Protein AF-A0A0F9LE80-F1 (afdb_monomer_lite)

Organism: NCBI:txid412755

Foldseek 3Di:
DWKWWWFWWDAPPDIDTDTHTPVQQDAQGWDWDQQPNDTDTRIGGHDTHDMDDPVVCVVPVVVVNPPPPDPPD

Secondary structure (DSSP, 8-state):
--EEEEEEEEETTEEEEEEEETTT--TT-EEEEEETTEEEEEEEEEEEEEEEEHHHHHHHHGGGGGTTS----

Sequence (73 aa):
MGFHRQCKLIKGDATTVSWLPEEFAEVDKIVNLKDNGVWVDGWKVDFVGTRLPTEYVINRSQDYNNTRKASDI

Structure (mmCIF, N/CA/C/O backbone):
data_AF-A0A0F9LE80-F1
#
_entry.id   AF-A0A0F9LE80-F1
#
loop_
_atom_site.group_PDB
_atom_site.id
_atom_site.type_symbol
_atom_site.label_atom_id
_atom_site.label_alt_id
_atom_site.label_comp_id
_atom_site.label_asym_id
_atom_site.label_entity_id
_atom_site.label_seq_id
_atom_site.pdbx_PDB_ins_code
_atom_site.Cartn_x
_atom_site.Cartn_y
_atom_site.Cartn_z
_atom_site.occupancy
_atom_site.B_iso_or_equiv
_atom_site.auth_seq_id
_atom_site.auth_comp_id
_atom_site.auth_asym_id
_atom_site.auth_atom_id
_atom_site.pdbx_PDB_model_num
ATOM 1 N N . MET A 1 1 ? 19.797 4.890 -7.241 1.00 59.03 1 MET A N 1
ATOM 2 C CA . MET A 1 1 ? 18.366 5.121 -7.533 1.00 59.03 1 MET A CA 1
ATOM 3 C C . MET A 1 1 ? 17.531 4.110 -6.766 1.00 59.03 1 MET A C 1
ATOM 5 O O . MET A 1 1 ? 17.838 2.929 -6.849 1.00 59.03 1 MET A O 1
ATOM 9 N N . GLY A 1 2 ? 16.522 4.558 -6.015 1.00 81.62 2 GLY A N 1
ATOM 10 C CA . GLY A 1 2 ? 15.537 3.661 -5.400 1.00 81.62 2 GLY A CA 1
ATOM 11 C C . GLY A 1 2 ? 14.384 3.348 -6.357 1.00 81.62 2 GLY A C 1
ATOM 12 O O . GLY A 1 2 ? 14.118 4.113 -7.289 1.00 81.62 2 GLY A O 1
ATOM 13 N N . PHE A 1 3 ? 13.695 2.237 -6.108 1.00 87.88 3 PHE A N 1
ATOM 14 C CA . PHE A 1 3 ? 12.460 1.868 -6.794 1.00 87.88 3 PHE A CA 1
ATOM 15 C C . PHE A 1 3 ? 11.329 1.762 -5.781 1.00 87.88 3 PHE A C 1
ATOM 17 O O . PHE A 1 3 ? 11.529 1.324 -4.648 1.00 87.88 3 PHE A O 1
ATOM 24 N N . HIS A 1 4 ? 10.137 2.141 -6.217 1.00 89.69 4 HIS A N 1
ATOM 25 C CA . HIS A 1 4 ? 8.909 1.972 -5.463 1.00 89.69 4 HIS A CA 1
ATOM 26 C C . HIS A 1 4 ? 7.960 1.078 -6.252 1.00 89.69 4 HIS A C 1
ATOM 28 O O . HIS A 1 4 ? 7.962 1.078 -7.486 1.00 89.69 4 HIS A O 1
ATOM 34 N N . ARG A 1 5 ? 7.133 0.318 -5.542 1.00 89.62 5 ARG A N 1
ATOM 35 C CA . ARG A 1 5 ? 6.092 -0.513 -6.131 1.00 89.62 5 ARG A CA 1
ATOM 36 C C . ARG A 1 5 ? 4.725 -0.080 -5.643 1.00 89.62 5 ARG A C 1
ATOM 38 O O . ARG A 1 5 ? 4.538 0.216 -4.463 1.00 89.62 5 ARG A O 1
ATOM 45 N N . GLN A 1 6 ? 3.768 -0.068 -6.558 1.00 89.38 6 GLN A N 1
ATOM 46 C CA . GLN A 1 6 ? 2.378 0.202 -6.236 1.00 89.38 6 GLN A CA 1
ATOM 47 C C . GLN A 1 6 ? 1.814 -1.003 -5.498 1.00 89.38 6 GLN A C 1
ATOM 49 O O . GLN A 1 6 ? 1.639 -2.068 -6.086 1.00 89.38 6 GLN A O 1
ATOM 54 N N . CYS A 1 7 ? 1.546 -0.835 -4.214 1.00 90.50 7 CYS A N 1
ATOM 55 C CA . CYS A 1 7 ? 1.023 -1.886 -3.365 1.00 90.50 7 CYS A CA 1
ATOM 56 C C . CYS A 1 7 ? -0.427 -1.578 -3.015 1.00 90.50 7 CYS A C 1
ATOM 58 O O . CYS A 1 7 ? -0.769 -0.448 -2.660 1.00 90.50 7 CYS A O 1
ATOM 60 N N . LYS A 1 8 ? -1.281 -2.592 -3.111 1.00 89.81 8 LYS A N 1
ATOM 61 C CA . LYS A 1 8 ? -2.619 -2.563 -2.542 1.00 89.81 8 LYS A CA 1
ATOM 62 C C . LYS A 1 8 ? -2.513 -3.045 -1.106 1.00 89.81 8 LYS A C 1
ATOM 64 O O . LYS A 1 8 ? -1.969 -4.115 -0.838 1.00 89.81 8 LYS A O 1
ATOM 69 N N . LEU A 1 9 ? -3.012 -2.227 -0.203 1.00 89.12 9 LEU A N 1
ATOM 70 C CA . LEU A 1 9 ? -2.954 -2.425 1.228 1.00 89.12 9 LEU A CA 1
ATOM 71 C C . LEU A 1 9 ? -4.368 -2.609 1.755 1.00 89.12 9 LEU A C 1
ATOM 73 O O . LEU A 1 9 ? -5.273 -1.872 1.364 1.00 89.12 9 LEU A O 1
ATOM 77 N N . ILE A 1 10 ? -4.541 -3.565 2.656 1.00 90.00 10 ILE A N 1
ATOM 78 C CA . ILE A 1 10 ? -5.811 -3.869 3.307 1.00 90.00 10 ILE A CA 1
ATOM 79 C C . ILE A 1 10 ? -5.651 -3.799 4.824 1.00 90.00 10 ILE A C 1
ATOM 81 O O . ILE A 1 10 ? -4.635 -4.220 5.377 1.00 90.00 10 ILE A O 1
ATOM 85 N N . LYS A 1 11 ? -6.653 -3.258 5.509 1.00 87.06 11 LYS A N 1
ATOM 86 C CA . LYS A 1 11 ? -6.745 -3.226 6.970 1.00 87.06 11 LYS A CA 1
ATOM 87 C C . LYS A 1 11 ? -8.208 -3.417 7.364 1.00 87.06 11 LYS A C 1
ATOM 89 O O . LYS A 1 11 ? -8.995 -2.475 7.318 1.00 87.06 11 LYS A O 1
ATOM 94 N N . GLY A 1 12 ? -8.576 -4.642 7.739 1.00 87.12 12 GLY A N 1
ATOM 95 C CA . GLY A 1 12 ? -9.983 -4.999 7.942 1.00 87.12 12 GLY A CA 1
ATOM 96 C C . GLY A 1 12 ? -10.773 -4.831 6.642 1.00 87.12 12 GLY A C 1
ATOM 97 O O . GLY A 1 12 ? -10.404 -5.421 5.632 1.00 87.12 12 GLY A O 1
ATOM 98 N N . ASP A 1 13 ? -11.814 -3.997 6.667 1.00 85.94 13 ASP A N 1
ATOM 99 C CA . ASP A 1 13 ? -12.642 -3.662 5.494 1.00 85.94 13 ASP A CA 1
ATOM 100 C C . ASP A 1 13 ? -12.049 -2.517 4.639 1.00 85.94 13 ASP A C 1
ATOM 102 O O . ASP A 1 13 ? -12.427 -2.299 3.490 1.00 85.94 13 ASP A O 1
ATOM 106 N N . ALA A 1 14 ? -11.064 -1.783 5.170 1.00 84.88 14 ALA A N 1
ATOM 107 C CA . ALA A 1 14 ? -10.439 -0.676 4.458 1.00 84.88 14 ALA A CA 1
ATOM 108 C C . ALA A 1 14 ? -9.390 -1.177 3.458 1.00 84.88 14 ALA A C 1
ATOM 110 O O . ALA A 1 14 ? -8.505 -1.961 3.797 1.00 84.88 14 ALA A O 1
ATOM 111 N N . THR A 1 15 ? -9.433 -0.641 2.239 1.00 86.19 15 THR A N 1
ATOM 112 C CA . THR A 1 15 ? -8.417 -0.863 1.205 1.00 86.19 15 THR A CA 1
ATOM 113 C C . THR A 1 15 ? -7.836 0.475 0.761 1.00 86.19 15 THR A C 1
ATOM 115 O O . THR A 1 15 ? -8.566 1.448 0.581 1.00 86.19 15 THR A O 1
ATOM 118 N N . THR A 1 16 ? -6.525 0.541 0.557 1.00 84.62 16 THR A N 1
ATOM 119 C CA . THR A 1 16 ? -5.852 1.702 -0.033 1.00 84.62 16 THR A CA 1
ATOM 120 C C . THR A 1 16 ? -4.763 1.246 -0.992 1.00 84.62 16 THR A C 1
ATOM 122 O O . THR A 1 16 ? -4.330 0.096 -0.968 1.00 84.62 16 THR A O 1
ATOM 125 N N . VAL A 1 17 ? -4.316 2.144 -1.857 1.00 86.44 17 VAL A N 1
ATOM 126 C CA . VAL A 1 17 ? -3.186 1.896 -2.747 1.00 86.44 17 VAL A CA 1
ATOM 127 C C . VAL A 1 17 ? -2.089 2.883 -2.395 1.00 86.44 17 VAL A C 1
ATOM 129 O O . VAL A 1 17 ? -2.335 4.077 -2.246 1.00 86.44 17 VAL A O 1
ATOM 132 N N . SER A 1 18 ? -0.870 2.392 -2.213 1.00 84.75 18 SER A N 1
ATOM 133 C CA . SER A 1 18 ? 0.272 3.224 -1.844 1.00 84.75 18 SER A CA 1
ATOM 134 C C . SER A 1 18 ? 1.543 2.719 -2.494 1.00 84.75 18 SER A C 1
ATOM 136 O O . SER A 1 18 ? 1.731 1.522 -2.705 1.00 84.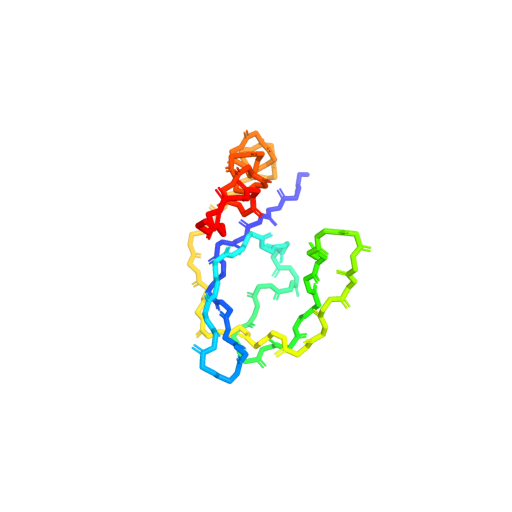75 18 SER A O 1
ATOM 138 N N . TRP A 1 19 ? 2.420 3.654 -2.836 1.00 87.00 19 TRP A N 1
ATOM 139 C CA . TRP A 1 19 ? 3.724 3.328 -3.380 1.00 87.00 19 TRP A CA 1
ATOM 140 C C . TRP A 1 19 ? 4.692 3.089 -2.236 1.00 87.00 19 TRP A C 1
ATOM 142 O O . TRP A 1 19 ? 5.055 4.016 -1.517 1.00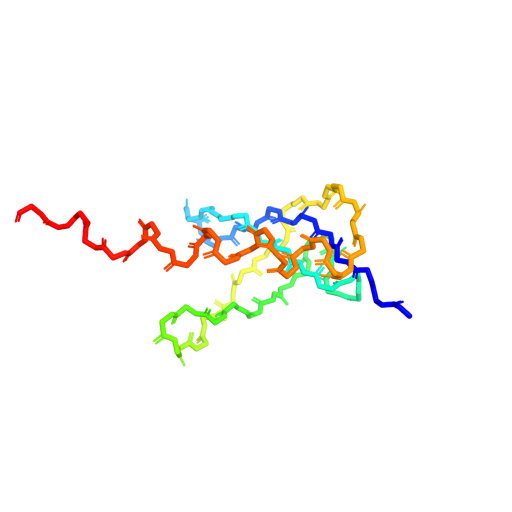 87.00 19 TRP A O 1
ATOM 152 N N . LEU A 1 20 ? 5.098 1.838 -2.073 1.00 87.00 20 LEU A N 1
ATOM 153 C CA . LEU A 1 20 ? 6.056 1.443 -1.055 1.00 87.00 20 LEU A CA 1
ATOM 154 C C . LEU A 1 20 ? 7.429 1.258 -1.691 1.00 87.00 20 LEU A C 1
ATOM 156 O O . LEU A 1 20 ? 7.503 0.807 -2.838 1.00 87.00 20 LEU A O 1
ATOM 160 N N . PRO A 1 21 ? 8.520 1.572 -0.980 1.00 88.31 21 PRO A N 1
ATOM 161 C CA . PRO A 1 21 ? 9.847 1.163 -1.409 1.00 88.31 21 PRO A CA 1
ATOM 162 C C . PRO A 1 21 ? 9.880 -0.353 -1.623 1.00 88.31 21 PRO A C 1
ATOM 164 O O . PRO A 1 21 ? 9.188 -1.101 -0.932 1.00 88.31 21 PRO A O 1
ATOM 167 N N . GLU A 1 22 ? 10.679 -0.811 -2.584 1.00 87.25 22 GLU A N 1
ATOM 168 C CA . GLU A 1 22 ? 10.735 -2.229 -2.963 1.00 87.25 22 GLU A CA 1
ATOM 169 C C . GLU A 1 22 ? 11.009 -3.176 -1.778 1.00 87.25 22 GLU A C 1
ATOM 171 O O . GLU A 1 22 ? 10.470 -4.275 -1.748 1.00 87.25 22 GLU A O 1
ATOM 176 N N . GLU A 1 23 ? 11.752 -2.729 -0.763 1.00 87.44 23 GLU A N 1
ATOM 177 C CA . GLU A 1 23 ? 12.033 -3.492 0.464 1.00 87.44 23 GLU A CA 1
ATOM 178 C C . GLU A 1 23 ? 10.793 -3.745 1.354 1.00 87.44 23 GLU A C 1
ATOM 180 O O . GLU A 1 23 ? 10.765 -4.689 2.148 1.00 87.44 23 GLU A O 1
ATOM 185 N N . PHE A 1 24 ? 9.750 -2.919 1.230 1.00 84.75 24 PHE A N 1
ATOM 186 C CA . PHE A 1 24 ? 8.483 -3.046 1.964 1.00 84.75 24 PHE A CA 1
ATOM 187 C C . PHE A 1 24 ? 7.345 -3.587 1.090 1.00 84.75 24 PHE A C 1
ATOM 189 O O . PHE A 1 24 ? 6.294 -3.950 1.612 1.00 84.75 24 PHE A O 1
ATOM 196 N N . ALA A 1 25 ? 7.547 -3.649 -0.226 1.00 88.00 25 ALA A N 1
ATOM 197 C CA . ALA A 1 25 ? 6.573 -4.110 -1.205 1.00 88.00 25 ALA A CA 1
ATOM 198 C C . ALA A 1 25 ? 6.545 -5.643 -1.311 1.00 88.00 25 ALA A C 1
ATOM 200 O O . ALA A 1 25 ? 6.848 -6.215 -2.360 1.00 88.00 25 ALA A O 1
ATOM 201 N N . GLU A 1 26 ? 6.184 -6.302 -0.215 1.00 90.75 26 GLU A N 1
ATOM 202 C CA . GLU A 1 26 ? 6.108 -7.758 -0.107 1.00 90.75 26 GLU A CA 1
ATOM 203 C C . GLU A 1 26 ? 4.702 -8.168 0.322 1.00 90.75 26 GLU A C 1
ATOM 205 O O . GLU A 1 26 ? 4.151 -7.590 1.252 1.00 90.75 26 GLU A O 1
ATOM 210 N N . VAL A 1 27 ? 4.103 -9.135 -0.375 1.00 92.06 27 VAL A N 1
ATOM 211 C CA . VAL A 1 27 ? 2.742 -9.611 -0.078 1.00 92.06 27 VAL A CA 1
ATOM 212 C C . VAL A 1 27 ? 2.684 -10.206 1.332 1.00 92.06 27 VAL A C 1
ATOM 214 O O . VAL A 1 27 ? 3.633 -10.834 1.784 1.00 92.06 27 VAL A O 1
ATOM 217 N N . ASP A 1 28 ? 1.563 -9.990 2.017 1.00 91.06 28 ASP A N 1
ATOM 218 C CA . ASP A 1 28 ? 1.293 -10.348 3.416 1.00 91.06 28 ASP A CA 1
ATOM 219 C C . ASP A 1 28 ? 2.129 -9.581 4.459 1.00 91.06 28 ASP A C 1
ATOM 221 O O . ASP A 1 28 ? 1.873 -9.673 5.660 1.00 91.06 28 ASP A O 1
ATOM 225 N N . LYS A 1 29 ? 3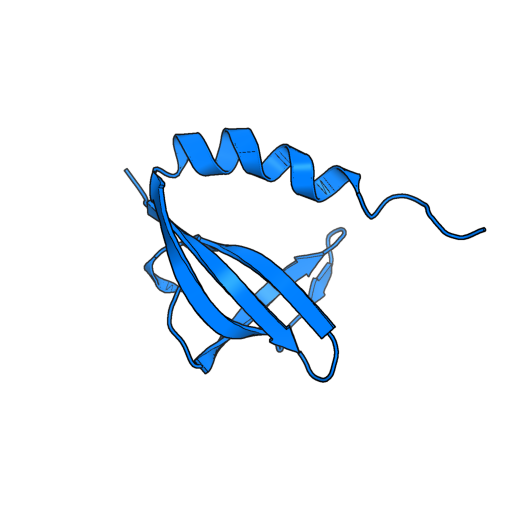.059 -8.720 4.024 1.00 91.50 29 LYS A N 1
ATOM 226 C CA . LYS A 1 29 ? 3.815 -7.846 4.922 1.00 91.50 29 LYS A CA 1
ATOM 227 C C . LYS A 1 29 ? 2.909 -6.792 5.544 1.00 91.50 29 LYS A C 1
ATOM 229 O O . LYS A 1 29 ? 2.087 -6.176 4.865 1.00 91.50 29 LYS A O 1
ATOM 234 N N . ILE A 1 30 ? 3.093 -6.554 6.838 1.00 91.00 30 ILE A N 1
ATOM 235 C CA . ILE A 1 30 ? 2.417 -5.472 7.553 1.00 91.00 30 ILE A CA 1
ATOM 236 C C . ILE A 1 30 ? 3.308 -4.236 7.509 1.00 91.00 30 ILE A C 1
ATOM 238 O O . ILE A 1 30 ? 4.475 -4.280 7.897 1.00 91.00 30 ILE A O 1
ATOM 242 N N . VAL A 1 31 ? 2.746 -3.133 7.031 1.00 88.06 31 VAL A N 1
ATOM 243 C CA . VAL A 1 31 ? 3.406 -1.838 6.924 1.00 88.06 31 VAL A CA 1
ATOM 244 C C . VAL A 1 31 ? 2.617 -0.769 7.669 1.00 88.06 31 VAL A C 1
ATOM 246 O O . VAL A 1 31 ? 1.417 -0.891 7.930 1.00 88.06 31 VAL A O 1
ATOM 249 N N . ASN A 1 32 ? 3.312 0.310 8.000 1.00 86.50 32 ASN A N 1
ATOM 250 C CA . ASN A 1 32 ? 2.732 1.483 8.628 1.00 86.50 32 ASN A CA 1
ATOM 251 C C . ASN A 1 32 ? 2.642 2.578 7.571 1.00 86.50 32 ASN A C 1
ATOM 253 O O . ASN A 1 32 ? 3.628 2.876 6.897 1.00 86.50 32 ASN A O 1
ATOM 257 N N . LEU A 1 33 ? 1.470 3.189 7.434 1.00 82.56 33 LEU A N 1
ATOM 258 C CA . LEU A 1 33 ? 1.276 4.334 6.551 1.00 82.56 33 LEU A CA 1
ATOM 259 C C . LEU A 1 33 ? 1.119 5.592 7.384 1.00 82.56 33 LEU A C 1
ATOM 261 O O . LEU A 1 33 ? 0.437 5.586 8.405 1.00 82.56 33 LEU A O 1
ATOM 265 N N . LYS A 1 34 ? 1.734 6.683 6.937 1.00 77.25 34 LYS A N 1
ATOM 266 C CA . LYS A 1 34 ? 1.550 7.990 7.559 1.00 77.25 34 LYS A CA 1
ATOM 267 C C . LYS A 1 34 ? 0.370 8.694 6.894 1.00 77.25 34 LYS A C 1
ATOM 269 O O . LYS A 1 34 ? 0.478 9.111 5.746 1.00 77.25 34 LYS A O 1
ATOM 274 N N . ASP A 1 35 ? -0.731 8.832 7.621 1.00 74.00 35 ASP A N 1
ATOM 275 C CA . ASP A 1 35 ? -1.941 9.543 7.199 1.00 74.00 35 ASP A CA 1
ATOM 276 C C . ASP A 1 35 ? -2.086 10.808 8.060 1.00 74.00 35 ASP A C 1
ATOM 278 O O . ASP A 1 35 ? -2.029 10.739 9.285 1.00 74.00 35 ASP A O 1
ATOM 282 N N . ASN A 1 36 ? -2.176 11.989 7.437 1.00 72.19 36 ASN A N 1
ATOM 283 C CA . ASN A 1 36 ? -2.339 13.280 8.134 1.00 72.19 36 ASN A CA 1
ATOM 284 C C . ASN A 1 36 ? -1.336 13.558 9.276 1.00 72.19 36 ASN A C 1
ATOM 286 O O . ASN A 1 36 ? -1.642 14.232 10.256 1.00 72.19 36 ASN A O 1
ATOM 290 N N . GLY A 1 37 ? -0.105 13.053 9.159 1.00 75.81 37 GLY A N 1
ATOM 291 C CA . GLY A 1 37 ? 0.921 13.227 10.191 1.00 75.81 37 GLY A CA 1
ATOM 292 C C . GLY A 1 37 ? 0.931 12.135 11.265 1.00 75.81 37 GLY A C 1
ATOM 293 O O . GLY A 1 37 ? 1.920 12.029 11.990 1.00 75.81 37 GLY A O 1
ATOM 294 N N . VAL A 1 38 ? -0.097 11.288 11.308 1.00 77.00 38 VAL A N 1
ATOM 295 C CA . VAL A 1 38 ? -0.243 10.169 12.239 1.00 77.00 38 VAL A CA 1
ATOM 296 C C . VAL A 1 38 ? 0.172 8.874 11.547 1.00 77.00 38 VAL A C 1
ATOM 298 O O . VAL A 1 38 ? -0.226 8.590 10.419 1.00 77.00 38 VAL A O 1
ATOM 301 N N . TRP A 1 39 ? 0.998 8.072 12.215 1.00 80.56 39 TRP A N 1
ATOM 302 C CA . TRP A 1 39 ? 1.309 6.729 11.736 1.00 80.56 39 TRP A CA 1
ATOM 303 C C . TRP A 1 39 ? 0.153 5.793 12.061 1.00 80.56 39 TRP A C 1
ATOM 305 O O . TRP A 1 39 ? -0.195 5.608 13.222 1.00 80.56 39 TRP A O 1
ATOM 315 N N . VAL A 1 40 ? -0.417 5.195 11.025 1.00 81.62 40 VAL A N 1
ATOM 316 C CA . VAL A 1 40 ? -1.436 4.159 11.127 1.00 81.62 40 VAL A CA 1
ATOM 317 C C . VAL A 1 40 ? -0.758 2.823 10.850 1.00 81.62 40 VAL A C 1
ATOM 319 O O . VAL A 1 40 ? -0.315 2.557 9.731 1.00 81.62 40 VAL A O 1
ATOM 322 N N . ASP A 1 41 ? -0.648 1.990 11.881 1.00 86.06 41 ASP A N 1
ATOM 323 C CA . ASP A 1 41 ? -0.151 0.617 11.786 1.00 86.06 41 ASP A CA 1
ATOM 324 C C . ASP A 1 41 ? -1.217 -0.349 11.241 1.00 86.06 41 ASP A C 1
ATOM 326 O O . ASP A 1 41 ? -2.397 -0.004 11.132 1.00 86.06 41 ASP A O 1
ATOM 330 N N . GLY A 1 42 ? -0.803 -1.567 10.887 1.00 86.44 42 GLY A N 1
ATOM 331 C CA . GLY A 1 42 ? -1.725 -2.660 10.569 1.00 86.44 42 GLY A CA 1
ATOM 332 C C . GLY A 1 42 ? -2.222 -2.708 9.123 1.00 86.44 42 GLY A C 1
ATOM 333 O O . GLY A 1 42 ? -3.233 -3.354 8.858 1.00 86.44 42 GLY A 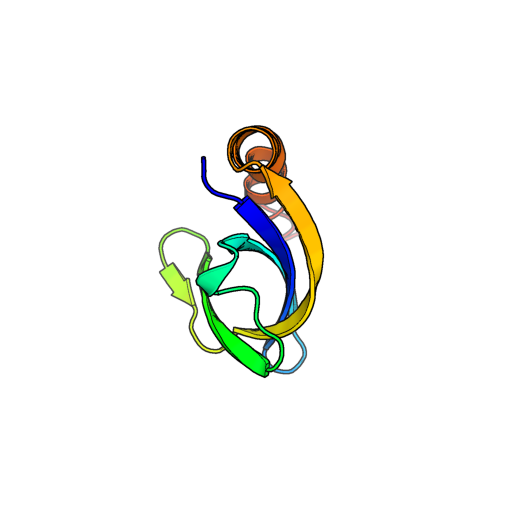O 1
ATOM 334 N N . TRP A 1 43 ? -1.547 -2.042 8.184 1.00 90.81 43 TRP A N 1
ATOM 335 C CA . TRP A 1 43 ? -1.839 -2.200 6.760 1.00 90.81 43 TRP A CA 1
ATOM 336 C C . TRP A 1 43 ? -1.115 -3.423 6.219 1.00 90.81 43 TRP A C 1
ATOM 338 O O . TRP A 1 43 ? 0.109 -3.449 6.181 1.00 90.81 43 TRP A O 1
ATOM 348 N N . LYS A 1 44 ? -1.860 -4.431 5.781 1.00 93.12 44 LYS A N 1
ATOM 349 C CA . LYS A 1 44 ? -1.299 -5.632 5.171 1.00 93.12 44 LYS A CA 1
ATOM 350 C C . LYS A 1 44 ? -1.216 -5.474 3.662 1.00 93.12 44 LYS A C 1
ATOM 352 O O . LYS A 1 44 ? -2.187 -5.055 3.035 1.00 93.12 44 LYS A O 1
ATOM 357 N N . VAL A 1 45 ? -0.087 -5.828 3.066 1.00 92.25 45 VAL A N 1
ATOM 358 C CA . VAL A 1 45 ? 0.072 -5.847 1.612 1.00 92.25 45 VAL A CA 1
ATOM 359 C C . VAL A 1 45 ? -0.724 -7.012 1.029 1.00 92.25 45 VAL A C 1
ATOM 361 O O . VAL A 1 45 ? -0.366 -8.172 1.186 1.00 92.25 45 VAL A O 1
ATOM 364 N N . ASP A 1 46 ? -1.817 -6.694 0.347 1.00 93.06 46 ASP A N 1
ATOM 365 C CA . ASP A 1 46 ? -2.661 -7.652 -0.377 1.00 93.06 46 ASP A CA 1
ATOM 366 C C . ASP A 1 46 ? -2.055 -7.980 -1.743 1.00 93.06 46 ASP A C 1
ATOM 368 O O . ASP A 1 46 ? -2.019 -9.128 -2.176 1.00 93.06 46 ASP A O 1
ATOM 372 N N . PHE A 1 47 ? -1.531 -6.957 -2.422 1.00 91.44 47 PHE A N 1
ATOM 373 C CA . PHE A 1 47 ? -1.022 -7.097 -3.778 1.00 91.44 47 PHE A CA 1
ATOM 374 C C . PHE A 1 47 ? 0.130 -6.137 -4.048 1.00 91.44 47 PHE A C 1
ATOM 376 O O . PHE A 1 47 ? 0.091 -4.976 -3.640 1.00 91.44 47 PHE A O 1
ATOM 383 N N . VAL A 1 48 ? 1.126 -6.604 -4.799 1.00 92.31 48 VAL A N 1
ATOM 384 C CA . VAL A 1 48 ? 2.269 -5.808 -5.256 1.00 92.31 48 VAL A CA 1
ATOM 385 C C . VAL A 1 48 ? 2.235 -5.753 -6.777 1.00 92.31 48 VAL A C 1
ATOM 387 O O . VAL A 1 48 ? 2.345 -6.775 -7.448 1.00 92.31 48 VAL A O 1
ATOM 390 N N . GLY A 1 49 ? 2.072 -4.549 -7.313 1.00 88.38 49 GLY A N 1
ATOM 391 C CA . GLY A 1 49 ? 1.962 -4.294 -8.742 1.00 88.38 49 GLY A CA 1
ATOM 392 C C . GLY A 1 49 ? 3.217 -3.663 -9.337 1.00 88.38 49 GLY A C 1
ATOM 393 O O . GLY A 1 49 ? 4.350 -4.069 -9.073 1.00 88.38 49 GLY A O 1
ATOM 394 N N . THR A 1 50 ? 2.987 -2.655 -10.176 1.00 89.06 50 THR A N 1
ATOM 395 C CA . THR A 1 50 ? 3.995 -1.990 -11.005 1.00 89.06 50 THR A CA 1
ATOM 396 C C . THR A 1 50 ? 5.165 -1.446 -10.193 1.00 89.06 50 THR A C 1
ATOM 398 O O . THR A 1 50 ? 4.969 -0.817 -9.155 1.00 89.06 50 THR A O 1
ATOM 401 N N . ARG A 1 51 ? 6.381 -1.624 -10.719 1.00 89.94 51 ARG A N 1
ATOM 402 C CA . ARG A 1 51 ? 7.628 -1.040 -10.212 1.00 89.94 51 ARG A CA 1
ATOM 403 C C . ARG A 1 51 ? 7.966 0.220 -11.003 1.00 89.94 51 ARG A C 1
ATOM 405 O O . ARG A 1 51 ? 8.088 0.155 -12.223 1.00 89.94 51 ARG A O 1
ATOM 412 N N . LEU A 1 52 ? 8.156 1.341 -10.314 1.00 88.81 52 LEU A N 1
ATOM 413 C CA . LEU A 1 52 ? 8.581 2.607 -10.907 1.00 88.81 52 LEU A CA 1
ATOM 414 C C . LEU A 1 52 ? 9.800 3.186 -10.175 1.00 88.81 52 LEU A C 1
ATOM 416 O O . LEU A 1 52 ? 10.004 2.906 -8.989 1.00 88.81 52 LEU A O 1
ATOM 420 N N . PRO A 1 53 ? 10.626 4.000 -10.855 1.00 87.38 53 PRO A N 1
ATOM 421 C CA . PRO A 1 53 ? 11.717 4.708 -10.201 1.00 87.38 53 PRO A CA 1
ATOM 422 C C . PRO A 1 53 ? 11.164 5.752 -9.222 1.00 87.38 53 PRO A C 1
ATOM 424 O O . PRO A 1 53 ? 10.136 6.380 -9.486 1.00 87.38 53 PRO A O 1
ATOM 427 N N . THR A 1 54 ? 11.864 5.970 -8.107 1.00 80.69 54 THR A N 1
ATOM 428 C CA . THR A 1 54 ? 11.447 6.914 -7.055 1.00 80.69 54 THR A CA 1
ATOM 429 C C . THR A 1 54 ? 11.126 8.314 -7.586 1.00 80.69 54 THR A C 1
ATOM 431 O O . THR A 1 54 ? 10.158 8.916 -7.135 1.00 80.69 54 THR A O 1
ATOM 434 N N . GLU A 1 55 ? 11.879 8.827 -8.561 1.00 81.50 55 GLU A N 1
ATOM 435 C CA . GLU A 1 55 ? 11.636 10.155 -9.152 1.00 81.50 55 GLU A CA 1
ATOM 436 C C . GLU A 1 55 ? 10.227 10.284 -9.769 1.00 81.50 55 GLU A C 1
ATOM 438 O O . GLU A 1 55 ? 9.538 11.276 -9.537 1.00 81.50 55 GLU A O 1
ATOM 443 N N . TYR A 1 56 ? 9.752 9.240 -10.460 1.00 80.81 56 TYR A N 1
ATOM 444 C CA . TYR A 1 56 ? 8.426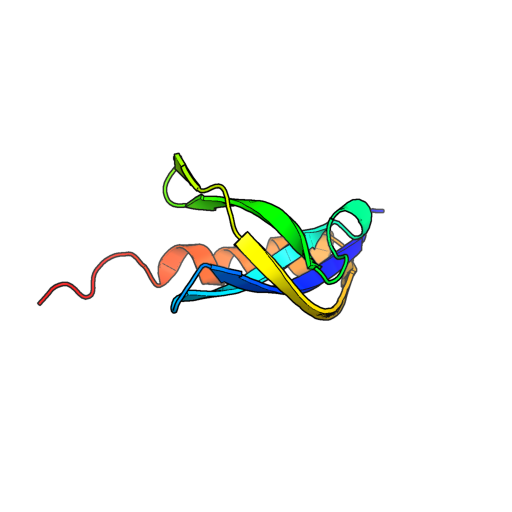 9.203 -11.083 1.00 80.81 56 TYR A CA 1
ATOM 445 C C . TYR A 1 56 ? 7.322 9.088 -10.033 1.00 80.81 56 TYR A C 1
ATOM 447 O O . TYR A 1 56 ? 6.258 9.693 -10.160 1.00 80.81 56 TYR A O 1
ATOM 455 N N . VAL A 1 57 ? 7.575 8.310 -8.980 1.00 79.69 57 VAL A N 1
ATOM 456 C CA . VAL A 1 57 ? 6.612 8.089 -7.899 1.00 79.69 57 VAL A CA 1
ATOM 457 C C . VAL A 1 57 ? 6.457 9.328 -7.029 1.00 79.69 57 VAL A C 1
ATOM 459 O O . VAL A 1 57 ? 5.331 9.700 -6.721 1.00 79.69 57 VAL A O 1
ATOM 462 N N . ILE A 1 58 ? 7.546 10.009 -6.669 1.00 71.00 58 ILE A N 1
ATOM 463 C CA . ILE A 1 58 ? 7.475 11.249 -5.885 1.00 71.00 58 ILE A CA 1
ATOM 464 C C . ILE A 1 58 ? 6.702 12.318 -6.658 1.00 71.00 58 ILE A C 1
ATOM 466 O O . ILE A 1 58 ? 5.834 12.962 -6.076 1.00 71.00 58 ILE A O 1
ATOM 470 N N . ASN A 1 59 ? 6.966 12.467 -7.960 1.00 65.94 59 ASN A N 1
ATOM 471 C CA . ASN A 1 59 ? 6.281 13.458 -8.787 1.00 65.94 59 ASN A CA 1
ATOM 472 C C . ASN A 1 59 ? 4.765 13.204 -8.877 1.00 65.94 59 ASN A C 1
ATOM 474 O O . ASN A 1 59 ? 3.995 14.155 -8.859 1.00 65.94 59 ASN A O 1
ATOM 478 N N . ARG A 1 60 ? 4.339 11.932 -8.893 1.00 65.00 60 ARG A N 1
ATOM 479 C CA . ARG A 1 60 ? 2.931 11.536 -9.071 1.00 65.00 60 ARG A CA 1
ATOM 480 C C . ARG A 1 60 ? 2.175 11.245 -7.769 1.00 65.00 60 ARG A C 1
ATOM 482 O O . ARG A 1 60 ? 0.951 11.231 -7.756 1.00 65.00 60 ARG A O 1
ATOM 489 N N . SER A 1 61 ? 2.875 10.971 -6.666 1.00 57.81 61 SER A N 1
ATOM 490 C CA . SER A 1 61 ? 2.238 10.666 -5.371 1.00 57.81 61 SER A CA 1
ATOM 491 C C . SER A 1 61 ? 1.701 11.911 -4.664 1.00 57.81 61 SER A C 1
ATOM 493 O O . SER A 1 61 ? 0.832 11.784 -3.801 1.00 57.81 61 SER A O 1
ATOM 495 N N . GLN A 1 62 ? 2.156 13.107 -5.060 1.00 51.81 62 GLN A N 1
ATOM 496 C CA . GLN A 1 62 ? 1.626 14.372 -4.543 1.00 51.81 62 GLN A CA 1
ATOM 497 C C . GLN A 1 62 ? 0.124 14.536 -4.837 1.00 51.81 62 GLN A C 1
ATOM 499 O O . GLN A 1 62 ? -0.576 15.165 -4.046 1.00 51.81 62 GLN A O 1
ATOM 504 N N . ASP A 1 63 ? -0.396 13.885 -5.884 1.00 47.94 63 ASP A N 1
ATOM 505 C CA . ASP A 1 63 ? -1.825 13.875 -6.212 1.00 47.94 63 ASP A CA 1
ATOM 506 C C . ASP A 1 63 ? -2.692 13.082 -5.214 1.00 47.94 63 ASP A C 1
ATOM 508 O O . ASP A 1 63 ? -3.875 13.380 -5.059 1.00 47.94 63 ASP A O 1
ATOM 512 N N . TYR A 1 64 ? -2.139 12.102 -4.485 1.00 49.28 64 TYR A N 1
ATOM 513 C CA . TYR A 1 64 ? -2.935 11.289 -3.549 1.00 49.28 64 TYR A CA 1
ATOM 514 C C . TYR A 1 64 ? -3.136 11.959 -2.180 1.00 49.28 64 TYR A C 1
ATOM 516 O O . TYR A 1 64 ? -4.063 11.617 -1.450 1.00 49.28 64 TYR A O 1
ATOM 524 N N . ASN A 1 65 ? -2.317 12.956 -1.827 1.00 47.88 65 ASN A N 1
ATOM 525 C CA . ASN A 1 65 ? -2.456 13.667 -0.550 1.00 47.88 65 ASN A CA 1
ATOM 526 C C . ASN A 1 65 ? -3.569 14.738 -0.566 1.00 47.88 65 ASN A C 1
ATOM 528 O O . ASN A 1 65 ? -3.842 15.348 0.466 1.00 47.88 65 ASN A O 1
ATOM 532 N N . ASN A 1 66 ? -4.209 14.988 -1.718 1.00 42.84 66 ASN A N 1
ATOM 533 C CA . ASN A 1 66 ? -5.190 16.068 -1.865 1.00 42.84 66 ASN A CA 1
ATOM 534 C C . ASN A 1 66 ? -6.656 15.601 -1.909 1.00 42.84 66 ASN A C 1
ATOM 536 O O . ASN A 1 66 ? -7.557 16.429 -1.860 1.00 42.84 66 ASN A O 1
ATOM 540 N N . THR A 1 67 ? -6.936 14.295 -1.952 1.00 44.47 67 THR A N 1
ATOM 541 C CA . THR A 1 67 ? -8.318 13.789 -2.101 1.00 44.47 67 THR A CA 1
ATOM 542 C C . THR A 1 67 ? -8.995 13.362 -0.796 1.00 44.47 67 THR A C 1
ATOM 544 O O . THR A 1 67 ? -10.172 13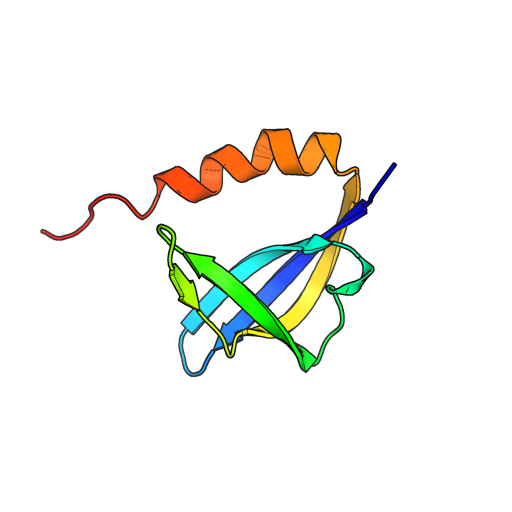.017 -0.812 1.00 44.47 67 THR A O 1
ATOM 547 N N . ARG A 1 68 ? -8.313 13.439 0.357 1.00 48.53 68 ARG A N 1
ATOM 548 C CA . ARG A 1 68 ? -8.927 13.260 1.694 1.00 48.53 68 ARG A CA 1
ATOM 549 C C . ARG A 1 68 ? -8.993 14.545 2.524 1.00 48.53 68 ARG A C 1
ATOM 551 O O . ARG A 1 68 ? -9.138 14.489 3.741 1.00 48.53 68 ARG A O 1
ATOM 558 N N . LYS A 1 69 ? -8.925 15.714 1.883 1.00 43.56 69 LYS A N 1
ATOM 559 C CA . LYS A 1 69 ? -9.437 16.952 2.481 1.00 43.56 69 LYS A CA 1
ATOM 560 C C . LYS A 1 69 ? -10.867 17.164 1.988 1.00 43.56 69 LYS A C 1
ATOM 562 O O . LYS A 1 69 ? -11.069 17.526 0.840 1.00 43.56 69 LYS A O 1
ATOM 567 N N . ALA A 1 70 ? -11.815 16.942 2.894 1.00 35.91 70 ALA A N 1
ATOM 568 C CA . ALA A 1 70 ? -13.209 17.373 2.814 1.00 35.91 70 ALA A CA 1
ATOM 569 C C . ALA A 1 70 ? -14.063 16.766 1.679 1.00 35.91 70 ALA A C 1
ATOM 571 O O . ALA A 1 70 ? -14.310 17.378 0.646 1.00 35.91 70 ALA A O 1
ATOM 572 N N . SER A 1 71 ? -14.641 15.598 1.952 1.00 38.53 71 SER A N 1
ATOM 573 C CA . SER A 1 71 ? -16.070 15.409 1.679 1.00 38.53 71 SER A CA 1
ATOM 574 C C . SER A 1 71 ? -16.696 14.836 2.950 1.00 38.53 71 SER A C 1
ATOM 576 O O . SER A 1 71 ? -16.974 13.649 3.068 1.00 38.53 71 SER A O 1
ATOM 578 N N . ASP A 1 72 ? -16.744 15.703 3.956 1.00 42.06 72 ASP A N 1
ATOM 579 C CA . ASP A 1 72 ? -17.768 15.690 4.995 1.00 42.06 72 ASP A CA 1
ATOM 580 C C . ASP A 1 72 ? -18.785 16.748 4.540 1.00 42.06 72 ASP A C 1
ATOM 582 O O . ASP A 1 72 ? -18.378 17.809 4.055 1.00 42.06 72 ASP A O 1
ATOM 586 N N . ILE A 1 73 ? -20.060 16.370 4.534 1.00 46.66 73 ILE A N 1
ATOM 587 C CA . ILE A 1 73 ? -21.206 17.090 3.954 1.00 46.66 73 ILE A CA 1
ATOM 588 C C . ILE A 1 73 ? -21.625 18.295 4.799 1.00 46.66 73 ILE A C 1
ATOM 590 O O . ILE A 1 73 ? -21.578 18.191 6.042 1.00 46.66 73 ILE A O 1
#

Radius of gyration: 12.6 Å; chains: 1; bounding box: 40×28×23 Å

pLDDT: mean 78.03, std 16.44, range [35.91, 93.12]